Protein AF-A0A652L972-F1 (afdb_monomer_lite)

pLDDT: mean 90.09, std 11.96, range [52.91, 98.31]

Structure (mmCIF, N/CA/C/O backbone):
data_AF-A0A652L972-F1
#
_entry.id   AF-A0A652L972-F1
#
loop_
_atom_site.group_PDB
_atom_site.id
_atom_site.type_symbol
_atom_site.label_atom_id
_atom_site.label_alt_id
_atom_site.label_comp_id
_atom_site.label_asym_id
_atom_site.label_entity_id
_atom_site.label_seq_id
_atom_site.pdbx_PDB_ins_code
_atom_site.Cartn_x
_atom_site.Cartn_y
_atom_site.Cartn_z
_atom_site.occupancy
_atom_site.B_iso_or_equiv
_atom_site.auth_seq_id
_atom_site.auth_comp_id
_atom_site.auth_asym_id
_atom_site.auth_atom_id
_atom_site.pdbx_PDB_model_num
ATOM 1 N N . GLY A 1 1 ? -2.433 -16.191 -11.657 1.00 56.50 1 GLY A N 1
ATOM 2 C CA . GLY A 1 1 ? -1.930 -15.321 -10.590 1.00 56.50 1 GLY A CA 1
ATOM 3 C C . GLY A 1 1 ? -3.076 -14.473 -10.098 1.00 56.50 1 GLY A C 1
ATOM 4 O O . GLY A 1 1 ? -4.223 -14.887 -10.237 1.00 56.50 1 GLY A O 1
ATOM 5 N N . ASN A 1 2 ? -2.784 -13.313 -9.512 1.00 52.91 2 ASN A N 1
ATOM 6 C CA . ASN A 1 2 ? -3.800 -12.283 -9.307 1.00 52.91 2 ASN A CA 1
ATOM 7 C C . ASN A 1 2 ? -4.170 -11.719 -10.699 1.00 52.91 2 ASN A C 1
ATOM 9 O O . ASN A 1 2 ? -3.267 -11.202 -11.355 1.00 52.91 2 ASN A O 1
ATOM 13 N N . PRO A 1 3 ? -5.434 -11.799 -11.162 1.00 63.47 3 PRO A N 1
ATOM 14 C CA . PRO A 1 3 ? -5.822 -11.362 -12.508 1.00 63.47 3 PRO A CA 1
ATOM 15 C C . PRO A 1 3 ? -5.438 -9.911 -12.816 1.00 63.47 3 PRO A C 1
ATOM 17 O O . PRO A 1 3 ? -5.020 -9.612 -13.923 1.00 63.47 3 PRO A O 1
ATOM 20 N N . VAL A 1 4 ? -5.462 -9.030 -11.810 1.00 64.00 4 VAL A N 1
ATOM 21 C CA . VAL A 1 4 ? -5.033 -7.626 -11.933 1.00 64.00 4 VAL A CA 1
ATOM 22 C C . VAL A 1 4 ? -3.541 -7.519 -12.266 1.00 64.00 4 VAL A C 1
ATOM 24 O O . VAL A 1 4 ? -3.135 -6.636 -13.010 1.00 64.00 4 VAL A O 1
ATOM 27 N N . VAL A 1 5 ? -2.711 -8.418 -11.735 1.00 62.34 5 VAL A N 1
ATOM 28 C CA . VAL A 1 5 ? -1.267 -8.453 -12.019 1.00 62.34 5 VAL A CA 1
ATOM 29 C C . VAL A 1 5 ? -1.012 -8.985 -13.426 1.00 62.34 5 VAL A C 1
ATOM 31 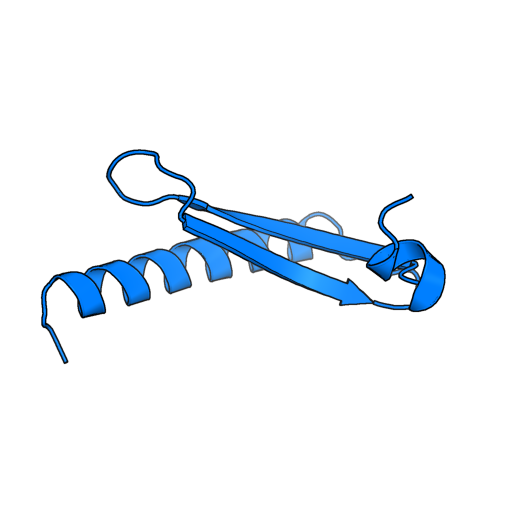O O . VAL A 1 5 ? -0.202 -8.414 -14.157 1.00 62.34 5 VAL A O 1
ATOM 34 N N . ASP A 1 6 ? -1.737 -10.039 -13.801 1.00 68.38 6 ASP A N 1
ATOM 35 C CA . ASP A 1 6 ? -1.535 -10.760 -15.056 1.00 68.38 6 ASP A CA 1
ATOM 36 C C . ASP A 1 6 ? -2.109 -9.986 -16.268 1.00 68.38 6 ASP A C 1
ATOM 38 O O . ASP A 1 6 ? -1.483 -9.966 -17.325 1.00 68.38 6 ASP A O 1
ATOM 42 N N . GLU A 1 7 ? -3.250 -9.298 -16.123 1.00 71.19 7 GLU A N 1
ATOM 43 C CA . GLU A 1 7 ? -3.900 -8.543 -17.211 1.00 71.19 7 GLU A CA 1
ATOM 44 C C . GLU A 1 7 ? -3.339 -7.126 -17.402 1.00 71.19 7 GLU A C 1
ATOM 46 O O . GLU A 1 7 ? -3.272 -6.645 -18.532 1.00 71.19 7 GLU A O 1
ATOM 51 N N . ILE A 1 8 ? -2.916 -6.447 -16.327 1.00 73.69 8 ILE A N 1
ATOM 52 C CA . ILE A 1 8 ? -2.398 -5.064 -16.403 1.00 73.69 8 ILE A CA 1
ATOM 53 C C . ILE A 1 8 ? -0.889 -5.049 -16.705 1.00 73.69 8 ILE A C 1
ATOM 55 O O . ILE A 1 8 ? -0.340 -4.023 -17.104 1.00 73.69 8 ILE A O 1
ATOM 59 N N . GLY A 1 9 ? -0.199 -6.186 -16.552 1.00 83.88 9 GLY A N 1
ATOM 60 C CA . GLY A 1 9 ? 1.245 -6.277 -16.768 1.00 83.88 9 GLY A CA 1
ATOM 61 C C . GLY A 1 9 ? 2.048 -5.601 -15.655 1.00 83.88 9 GLY A C 1
ATOM 62 O O . GLY A 1 9 ? 3.046 -4.935 -15.926 1.00 83.88 9 GLY A O 1
ATOM 63 N N . ILE A 1 10 ? 1.612 -5.744 -14.399 1.00 89.25 10 ILE A N 1
ATOM 64 C CA . ILE A 1 10 ? 2.300 -5.143 -13.248 1.00 89.25 10 ILE A CA 1
ATOM 65 C C . ILE A 1 10 ? 3.680 -5.791 -13.087 1.00 89.25 10 ILE A C 1
ATOM 67 O O . ILE A 1 10 ? 3.797 -6.999 -12.880 1.00 89.25 10 ILE A O 1
ATOM 71 N N . ARG A 1 11 ? 4.735 -4.972 -13.140 1.00 90.75 11 ARG A N 1
ATOM 72 C CA . ARG A 1 11 ? 6.134 -5.403 -12.972 1.00 90.75 11 ARG A CA 1
ATOM 73 C C . ARG A 1 11 ? 6.747 -4.956 -11.654 1.00 90.75 11 ARG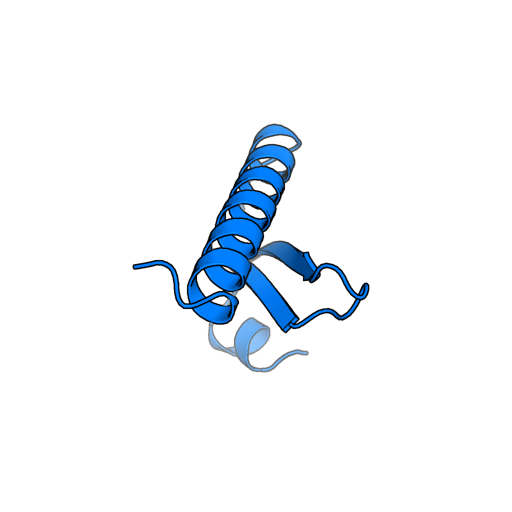 A C 1
ATOM 75 O O . ARG A 1 11 ? 7.724 -5.559 -11.216 1.00 90.75 11 ARG A O 1
ATOM 82 N N . SER A 1 12 ? 6.174 -3.938 -11.017 1.00 92.44 12 SER A N 1
ATOM 83 C CA . SER A 1 12 ? 6.565 -3.493 -9.681 1.00 92.44 12 SER A CA 1
ATOM 84 C C . SER A 1 12 ? 5.338 -3.266 -8.811 1.00 92.44 12 SER A C 1
ATOM 86 O O . SER A 1 12 ? 4.357 -2.672 -9.249 1.00 92.44 12 SER A O 1
ATOM 88 N N . TYR A 1 13 ? 5.413 -3.711 -7.560 1.00 92.94 13 TYR A N 1
ATOM 89 C CA . TYR A 1 13 ? 4.370 -3.538 -6.556 1.00 92.94 13 TYR A CA 1
ATOM 90 C C . TYR A 1 13 ? 5.023 -3.275 -5.202 1.00 92.94 13 TYR A C 1
ATOM 92 O O . TYR A 1 13 ? 5.954 -3.979 -4.809 1.00 92.94 13 TYR A O 1
ATOM 100 N N . MET A 1 14 ? 4.535 -2.276 -4.478 1.00 95.25 14 MET A N 1
ATOM 101 C CA . MET A 1 14 ? 4.922 -2.027 -3.095 1.00 95.25 14 MET A CA 1
ATOM 102 C C . MET A 1 14 ? 3.692 -1.570 -2.326 1.00 95.25 14 MET A C 1
ATOM 104 O O . MET A 1 14 ? 2.941 -0.727 -2.804 1.00 95.25 14 MET A O 1
ATOM 108 N N . GLY A 1 15 ? 3.489 -2.127 -1.137 1.00 95.94 15 GLY A N 1
ATOM 109 C CA . GLY A 1 15 ? 2.362 -1.780 -0.284 1.00 95.94 15 GLY A CA 1
ATOM 110 C C . GLY A 1 15 ? 2.748 -1.721 1.185 1.00 95.94 15 GLY A C 1
ATOM 111 O O . GLY A 1 15 ? 3.714 -2.362 1.605 1.00 95.94 15 GLY A O 1
ATOM 112 N N . ALA A 1 16 ? 1.973 -0.970 1.959 1.00 97.81 16 ALA A N 1
ATOM 113 C CA . ALA A 1 16 ? 2.036 -0.945 3.413 1.00 97.81 16 ALA A CA 1
ATOM 114 C C . ALA A 1 16 ? 0.616 -1.049 3.999 1.00 97.81 16 ALA A C 1
ATOM 116 O O . ALA A 1 16 ? -0.307 -0.400 3.493 1.00 97.81 16 ALA A O 1
ATOM 117 N N . PRO A 1 17 ? 0.405 -1.887 5.028 1.00 97.81 17 PRO A N 1
ATOM 118 C CA . PRO A 1 17 ? -0.910 -2.059 5.623 1.00 97.81 17 PRO A CA 1
ATOM 119 C C . PRO A 1 17 ? -1.322 -0.815 6.415 1.00 97.81 17 PRO A C 1
ATOM 121 O O . PRO A 1 17 ? -0.494 -0.167 7.053 1.00 97.81 17 PRO A O 1
ATOM 124 N N . LEU A 1 18 ? -2.618 -0.520 6.396 1.00 98.00 18 LEU A N 1
ATOM 125 C CA . LEU A 1 18 ? -3.240 0.497 7.238 1.00 98.00 18 LEU A CA 1
ATOM 126 C C . LE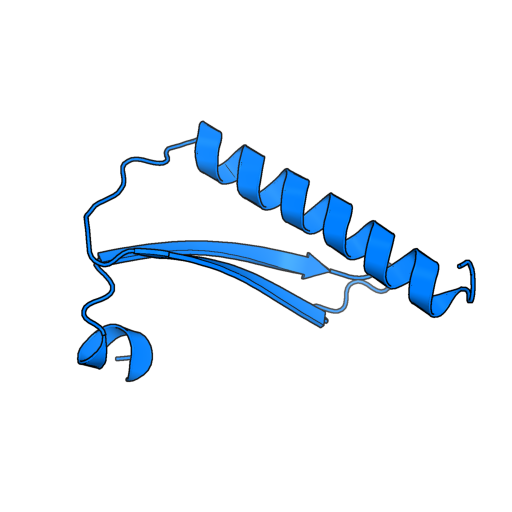U A 1 18 ? -3.767 -0.211 8.484 1.00 98.00 18 LEU A C 1
ATOM 128 O O . LEU A 1 18 ? -4.837 -0.818 8.443 1.00 98.00 18 LEU A O 1
ATOM 132 N N . ILE A 1 19 ? -2.965 -0.213 9.546 1.00 96.69 19 ILE A N 1
ATOM 133 C CA . ILE A 1 19 ? -3.304 -0.857 10.818 1.00 96.69 19 ILE A CA 1
ATOM 134 C C . ILE A 1 19 ? -3.881 0.198 11.755 1.00 96.69 19 ILE A C 1
ATOM 136 O O . ILE A 1 19 ? -3.233 1.213 12.002 1.00 96.69 19 ILE A O 1
ATOM 140 N N . ASP A 1 20 ? -5.084 -0.039 12.263 1.00 93.38 20 ASP A N 1
ATOM 141 C CA . ASP A 1 20 ? -5.709 0.843 13.243 1.00 93.38 20 ASP A CA 1
ATOM 142 C C . ASP A 1 20 ? -5.120 0.650 14.656 1.00 93.38 20 ASP A C 1
ATOM 144 O O . ASP A 1 20 ? -4.301 -0.233 14.929 1.00 93.38 20 ASP A O 1
ATOM 148 N N . ARG A 1 21 ? -5.584 1.466 15.604 1.00 92.50 21 ARG A N 1
ATOM 149 C CA . ARG A 1 21 ? -5.218 1.366 17.029 1.00 92.50 21 ARG A CA 1
ATOM 150 C C . ARG A 1 21 ? -5.630 0.057 17.720 1.00 92.50 21 ARG A C 1
ATOM 152 O O . ARG A 1 21 ? -5.160 -0.203 18.826 1.00 92.50 21 ARG A O 1
ATOM 159 N N . THR A 1 22 ? -6.507 -0.744 17.115 1.00 93.88 22 THR A N 1
ATOM 160 C CA . THR A 1 22 ? -6.932 -2.054 17.636 1.00 93.88 22 THR A CA 1
ATOM 161 C C . THR A 1 22 ? -6.078 -3.204 17.095 1.00 93.88 22 THR A C 1
ATOM 163 O O . THR A 1 22 ? -6.195 -4.337 17.563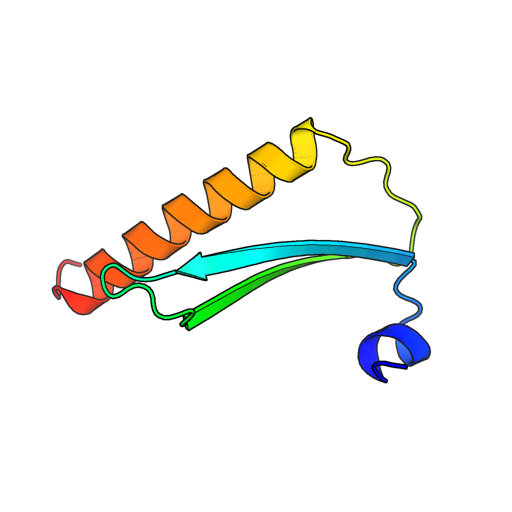 1.00 93.88 22 THR A O 1
ATOM 166 N N . GLY A 1 23 ? -5.170 -2.912 16.159 1.00 94.56 23 GLY A N 1
ATOM 167 C CA . GLY A 1 23 ? -4.340 -3.901 15.478 1.00 94.56 23 GLY A CA 1
ATOM 168 C C . GLY A 1 23 ? -5.022 -4.527 14.259 1.00 94.56 23 GLY A C 1
ATOM 169 O O . GLY A 1 23 ? -4.477 -5.464 13.675 1.00 94.56 23 GLY A O 1
ATOM 170 N N . VAL A 1 24 ? -6.192 -4.026 13.856 1.00 95.75 24 VAL A N 1
ATOM 171 C CA . VAL A 1 24 ? -6.925 -4.493 12.681 1.00 95.75 24 VAL A CA 1
ATOM 172 C C . VAL A 1 24 ? -6.373 -3.820 11.429 1.00 95.75 24 VAL A C 1
ATOM 174 O O . VAL A 1 24 ? -6.206 -2.603 11.360 1.00 95.75 24 VAL A O 1
ATOM 177 N N . ALA A 1 25 ? -6.115 -4.626 10.399 1.00 96.62 25 ALA A N 1
ATOM 178 C CA . ALA A 1 25 ? -5.799 -4.117 9.074 1.00 96.62 25 ALA A CA 1
ATOM 179 C C . ALA A 1 25 ? -7.081 -3.643 8.379 1.00 96.62 25 ALA A C 1
ATOM 181 O O . ALA A 1 25 ? -7.892 -4.456 7.939 1.00 96.62 25 ALA A O 1
ATOM 182 N N . LEU A 1 26 ? -7.239 -2.328 8.252 1.00 95.56 26 LEU A N 1
ATOM 183 C CA . LEU A 1 26 ? -8.356 -1.703 7.538 1.00 95.56 26 LEU A CA 1
ATOM 184 C C . LEU A 1 26 ? -8.210 -1.832 6.016 1.00 95.56 26 LEU A C 1
ATOM 186 O O . LEU A 1 26 ? -9.190 -1.791 5.276 1.00 95.56 26 LEU A O 1
ATOM 190 N N . GLY A 1 27 ? -6.972 -1.967 5.539 1.00 95.94 27 GLY A N 1
ATOM 191 C CA . GLY A 1 27 ? -6.645 -2.054 4.123 1.00 95.94 27 GLY A CA 1
ATOM 192 C C . GLY A 1 27 ? -5.148 -1.909 3.872 1.00 95.94 27 GLY A C 1
ATOM 193 O O . GLY A 1 27 ? -4.318 -2.186 4.741 1.00 95.94 27 GLY A O 1
ATOM 194 N N . THR A 1 28 ? -4.789 -1.483 2.665 1.00 96.31 28 THR A N 1
ATOM 195 C CA . THR A 1 28 ? -3.395 -1.324 2.230 1.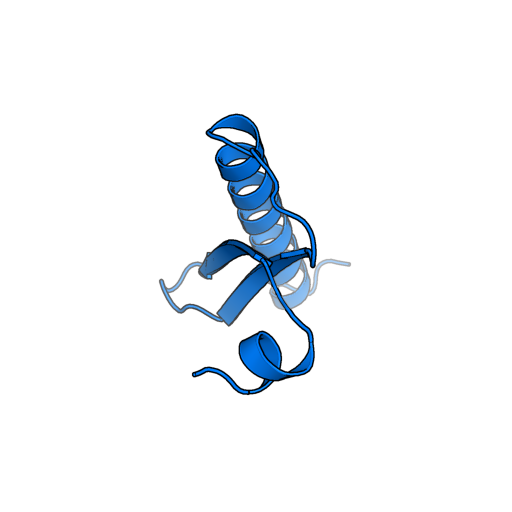00 96.31 28 THR A CA 1
ATOM 196 C C . THR A 1 28 ? -3.286 -0.091 1.341 1.00 96.31 28 THR A C 1
ATOM 198 O O . THR A 1 28 ? -4.107 0.086 0.443 1.00 96.31 28 THR A O 1
ATOM 201 N N . ILE A 1 29 ? -2.271 0.747 1.559 1.00 96.12 29 ILE A N 1
ATOM 202 C CA . ILE A 1 29 ? -1.833 1.701 0.536 1.00 96.12 29 ILE A CA 1
ATOM 203 C C . ILE A 1 29 ? -0.813 0.997 -0.348 1.00 96.12 29 ILE A C 1
ATOM 205 O O . ILE A 1 29 ? 0.112 0.364 0.165 1.00 96.12 29 ILE A O 1
ATOM 209 N N . CYS A 1 30 ? -0.989 1.090 -1.664 1.00 95.38 30 CYS A N 1
ATOM 210 C CA . CYS A 1 30 ? -0.142 0.403 -2.629 1.00 95.38 30 CYS A CA 1
ATOM 211 C C . CYS A 1 30 ? 0.225 1.317 -3.792 1.00 95.38 30 CYS A C 1
ATOM 213 O O . CYS A 1 30 ? -0.584 2.122 -4.247 1.00 95.38 30 CYS A O 1
ATOM 215 N N . VAL A 1 31 ? 1.436 1.130 -4.302 1.00 94.12 31 VAL A N 1
ATOM 216 C CA . VAL A 1 31 ? 1.889 1.641 -5.591 1.00 94.12 31 VAL A CA 1
ATOM 217 C C . VAL A 1 31 ? 2.156 0.459 -6.514 1.00 94.12 31 VAL A C 1
ATOM 219 O O . VAL A 1 31 ? 2.728 -0.555 -6.105 1.00 94.12 31 VAL A O 1
ATOM 222 N N . VAL A 1 32 ? 1.722 0.598 -7.762 1.00 93.19 32 VAL A N 1
ATOM 223 C CA . VAL A 1 32 ? 1.924 -0.386 -8.825 1.00 93.19 32 VAL A CA 1
ATOM 224 C C . VAL A 1 32 ? 2.525 0.307 -10.036 1.00 93.19 32 VAL A C 1
ATOM 226 O O . VAL A 1 32 ? 2.221 1.470 -10.295 1.00 93.19 32 VAL A O 1
ATOM 229 N N . ASP A 1 33 ? 3.384 -0.395 -10.763 1.00 92.88 33 ASP A N 1
ATOM 230 C CA . ASP A 1 33 ? 3.989 0.110 -11.991 1.00 92.88 33 ASP A CA 1
ATOM 231 C C . ASP A 1 33 ? 4.152 -1.029 -13.004 1.00 92.88 33 ASP A C 1
ATOM 233 O O . ASP A 1 33 ? 4.409 -2.183 -12.635 1.00 92.88 33 ASP A O 1
ATOM 237 N N . THR A 1 34 ? 3.987 -0.707 -14.283 1.00 93.69 34 THR A N 1
ATOM 238 C CA . THR A 1 34 ? 4.209 -1.625 -15.404 1.00 93.69 34 THR A CA 1
ATOM 239 C C . THR A 1 34 ? 5.678 -1.704 -15.804 1.00 93.69 34 THR A C 1
ATOM 241 O O . THR A 1 34 ? 6.033 -2.591 -16.568 1.00 93.69 34 THR A O 1
ATOM 244 N N . ASP A 1 35 ? 6.544 -0.835 -15.275 1.00 93.81 35 ASP A N 1
ATOM 245 C CA . ASP A 1 35 ? 8.000 -0.918 -15.404 1.00 93.81 35 ASP A CA 1
ATOM 246 C C . ASP A 1 35 ? 8.661 -1.513 -14.149 1.00 93.81 35 ASP A C 1
ATOM 248 O O . ASP A 1 35 ? 8.093 -1.542 -13.054 1.00 93.81 35 ASP A O 1
ATOM 252 N N . VAL A 1 36 ? 9.910 -1.973 -14.283 1.00 93.31 36 VAL A N 1
ATOM 253 C CA . VAL A 1 36 ? 10.744 -2.357 -13.129 1.00 93.31 36 VAL A CA 1
ATOM 254 C C . VAL A 1 36 ? 11.221 -1.096 -12.404 1.00 93.31 36 VAL A C 1
ATOM 256 O O . VAL A 1 36 ? 11.905 -0.256 -12.990 1.00 93.31 36 VAL A O 1
ATOM 259 N N . ARG A 1 37 ? 10.909 -0.976 -11.110 1.00 95.38 37 ARG A N 1
ATOM 260 C CA . ARG A 1 37 ? 11.271 0.175 -10.277 1.00 95.38 37 ARG A CA 1
ATOM 261 C C . ARG A 1 37 ? 12.208 -0.221 -9.133 1.00 95.38 37 ARG A C 1
ATOM 263 O O . ARG A 1 37 ? 11.816 -0.995 -8.260 1.00 95.38 37 ARG A O 1
ATOM 270 N N . PRO A 1 38 ? 13.426 0.347 -9.059 1.00 94.88 38 PRO A N 1
ATOM 271 C CA . PRO A 1 38 ? 14.365 0.077 -7.975 1.00 94.88 38 PRO A CA 1
ATOM 272 C C . PRO A 1 38 ? 14.097 0.994 -6.771 1.00 94.88 38 PRO A C 1
ATOM 274 O O . PRO A 1 38 ? 14.981 1.717 -6.322 1.00 94.88 38 PRO A O 1
ATOM 277 N N . TRP A 1 39 ? 12.870 0.990 -6.240 1.00 94.19 39 TRP A N 1
ATOM 278 C CA . TRP A 1 39 ? 12.475 1.870 -5.128 1.00 94.19 39 TRP A CA 1
ATOM 279 C C . TRP A 1 39 ? 13.347 1.704 -3.875 1.00 94.19 39 TRP A C 1
ATOM 281 O O . TRP A 1 39 ? 13.533 2.653 -3.109 1.00 94.19 39 TRP A O 1
ATOM 291 N N . GLY A 1 40 ? 13.907 0.507 -3.684 1.00 95.38 40 GLY A N 1
ATOM 292 C CA . GLY A 1 40 ? 14.868 0.221 -2.628 1.00 95.38 40 GLY A CA 1
ATOM 293 C C . GLY A 1 40 ? 14.332 0.553 -1.236 1.00 95.38 40 GLY A C 1
ATOM 294 O O . GLY A 1 40 ? 13.125 0.554 -0.981 1.00 95.38 40 GLY A O 1
ATOM 295 N N . ARG A 1 41 ? 15.250 0.841 -0.310 1.00 97.31 41 ARG A N 1
ATOM 296 C CA . ARG A 1 41 ? 14.872 1.174 1.065 1.00 97.31 41 ARG A CA 1
ATOM 297 C C . ARG A 1 41 ? 14.148 2.514 1.156 1.00 97.31 41 ARG A C 1
ATOM 299 O O . ARG A 1 41 ? 13.217 2.625 1.940 1.00 97.31 41 ARG A O 1
ATOM 306 N N . ALA A 1 42 ? 14.538 3.487 0.334 1.00 97.38 42 ALA A N 1
ATOM 307 C CA . ALA A 1 42 ? 13.926 4.810 0.328 1.00 97.38 42 ALA A CA 1
ATOM 308 C C . ALA A 1 42 ? 12.418 4.732 0.051 1.00 97.38 42 ALA A C 1
ATOM 310 O O . ALA A 1 42 ? 11.637 5.227 0.854 1.00 97.38 42 ALA A O 1
ATOM 311 N N . GLY A 1 43 ? 12.000 4.027 -1.007 1.00 97.38 43 GLY A N 1
ATOM 312 C CA . GLY A 1 43 ? 10.575 3.866 -1.303 1.00 97.38 43 GLY A CA 1
ATOM 313 C C . GLY A 1 43 ? 9.819 3.077 -0.234 1.00 97.38 43 GLY A C 1
ATOM 314 O O . GLY A 1 43 ? 8.680 3.419 0.076 1.00 97.38 43 GLY A O 1
ATOM 315 N N . LEU A 1 44 ? 10.463 2.081 0.389 1.00 97.12 44 LEU A N 1
ATOM 316 C CA . LEU A 1 44 ? 9.860 1.349 1.505 1.00 97.12 44 LEU A CA 1
ATOM 317 C C . LEU A 1 44 ? 9.596 2.257 2.713 1.00 97.12 44 LEU A C 1
ATOM 319 O O . LEU A 1 44 ? 8.548 2.139 3.340 1.00 97.12 44 LEU A O 1
ATOM 323 N N . GLU A 1 45 ? 10.531 3.142 3.057 1.00 98.31 45 GLU A N 1
ATOM 324 C CA . GLU A 1 45 ? 10.304 4.106 4.137 1.00 98.31 45 GLU A CA 1
ATOM 325 C C . GLU A 1 45 ? 9.227 5.121 3.744 1.00 98.31 45 GLU A C 1
ATOM 327 O O . GLU A 1 45 ? 8.325 5.379 4.534 1.00 98.31 45 GLU A O 1
ATOM 332 N N . THR A 1 46 ? 9.235 5.613 2.501 1.00 97.88 46 THR A N 1
ATOM 333 C CA . THR A 1 46 ? 8.196 6.526 2.004 1.00 97.88 46 THR A CA 1
ATOM 334 C C . THR A 1 46 ? 6.797 5.933 2.144 1.00 97.88 46 THR A C 1
ATOM 336 O O . THR A 1 46 ? 5.923 6.575 2.720 1.00 97.88 46 THR A O 1
ATOM 339 N N . ILE A 1 47 ? 6.560 4.709 1.662 1.00 98.12 47 ILE A N 1
ATOM 340 C CA . ILE A 1 47 ? 5.213 4.123 1.716 1.00 98.12 47 ILE A CA 1
ATOM 341 C C . ILE A 1 47 ? 4.765 3.814 3.149 1.00 98.12 47 ILE A C 1
ATOM 343 O O . ILE A 1 47 ? 3.576 3.896 3.447 1.00 98.12 47 ILE A O 1
ATOM 347 N N . LYS A 1 48 ? 5.702 3.505 4.054 1.00 97.81 48 LYS A N 1
ATOM 348 C CA . LYS A 1 48 ? 5.407 3.335 5.483 1.00 97.81 48 LYS A CA 1
ATOM 349 C C . LYS A 1 48 ? 5.015 4.650 6.142 1.00 97.81 48 LYS A C 1
ATOM 351 O O . LYS A 1 48 ? 4.045 4.664 6.893 1.00 97.81 48 LYS A O 1
ATOM 356 N N . THR A 1 49 ? 5.723 5.738 5.841 1.00 98.25 49 THR A N 1
ATOM 357 C CA . THR A 1 49 ? 5.362 7.078 6.321 1.00 98.25 49 THR A CA 1
ATOM 358 C C . THR A 1 49 ? 3.971 7.467 5.830 1.00 98.25 49 THR A C 1
ATOM 360 O O . THR A 1 49 ? 3.126 7.835 6.638 1.00 98.25 49 THR A O 1
ATOM 363 N N . LEU A 1 50 ? 3.684 7.274 4.539 1.00 98.31 50 LEU A N 1
ATOM 364 C CA . LEU A 1 50 ? 2.359 7.557 3.976 1.00 98.31 50 LEU A CA 1
ATOM 365 C C . LEU A 1 50 ? 1.254 6.694 4.604 1.00 98.31 50 LEU A C 1
ATOM 367 O O . LEU A 1 50 ? 0.150 7.182 4.835 1.00 98.31 50 LEU A O 1
ATOM 371 N N . ALA A 1 51 ? 1.533 5.422 4.902 1.00 98.25 51 ALA A N 1
ATOM 372 C CA . ALA A 1 51 ? 0.587 4.561 5.608 1.00 98.25 51 ALA A CA 1
ATOM 373 C C . ALA A 1 51 ? 0.285 5.085 7.020 1.00 98.25 51 ALA A C 1
ATOM 375 O O . ALA A 1 51 ? -0.881 5.142 7.405 1.00 98.25 51 ALA A O 1
ATOM 376 N N . ALA A 1 52 ? 1.310 5.508 7.766 1.00 97.00 52 ALA A N 1
ATOM 377 C CA . ALA A 1 52 ? 1.141 6.089 9.096 1.00 97.00 52 ALA A CA 1
ATOM 378 C C . ALA A 1 52 ? 0.326 7.395 9.053 1.00 97.00 52 ALA A C 1
ATOM 380 O O . ALA A 1 52 ? -0.655 7.530 9.781 1.00 97.00 52 ALA A O 1
ATOM 381 N N . GLU A 1 53 ? 0.658 8.310 8.138 1.00 97.38 53 GLU A N 1
ATOM 382 C CA . GLU A 1 53 ? -0.079 9.566 7.939 1.00 97.38 53 GLU A CA 1
ATOM 383 C C . GLU A 1 53 ? -1.550 9.329 7.563 1.00 97.38 53 GLU A C 1
ATOM 385 O O . GLU A 1 53 ? -2.448 10.052 8.007 1.00 97.38 53 GLU A O 1
ATOM 390 N N . LEU A 1 54 ? -1.823 8.313 6.739 1.00 97.38 54 LEU A N 1
ATOM 391 C CA . LEU A 1 54 ? -3.185 7.965 6.351 1.00 97.38 54 LEU A CA 1
ATOM 392 C C . LEU A 1 54 ? -3.969 7.346 7.514 1.00 97.38 54 LEU A C 1
ATOM 394 O O . LEU A 1 54 ? -5.141 7.671 7.689 1.00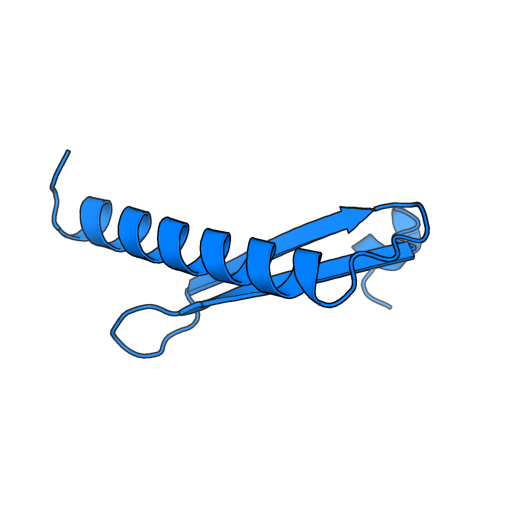 97.38 54 LEU A O 1
ATOM 398 N N . VAL A 1 55 ? -3.338 6.507 8.337 1.00 97.31 55 VAL A N 1
ATOM 399 C CA . VAL A 1 55 ? -3.956 5.978 9.564 1.00 97.31 55 VAL A CA 1
ATOM 400 C C . VAL A 1 55 ? -4.330 7.116 10.518 1.00 97.31 55 VAL A C 1
ATOM 402 O O . VAL A 1 55 ? -5.446 7.143 11.031 1.00 97.31 55 VAL A O 1
ATOM 405 N N . GLU A 1 56 ? -3.465 8.118 10.694 1.00 95.88 56 GLU A N 1
ATOM 406 C CA . GLU A 1 56 ? -3.803 9.306 11.488 1.00 95.88 56 GLU A CA 1
ATOM 407 C C . GLU A 1 56 ? -4.996 10.082 10.913 1.00 95.88 56 GLU A C 1
ATOM 409 O O . GLU A 1 56 ? -5.842 10.572 11.662 1.00 95.88 56 GLU A O 1
ATOM 414 N N . GLN A 1 57 ? -5.094 10.196 9.585 1.00 95.81 57 GLN A N 1
ATOM 415 C CA . GLN A 1 57 ? -6.252 10.813 8.933 1.00 95.81 57 GLN A CA 1
ATOM 416 C C . GLN A 1 57 ? -7.542 10.022 9.154 1.00 95.81 57 GLN A C 1
ATOM 418 O O . GLN A 1 57 ? -8.593 10.633 9.345 1.00 95.81 57 GLN A O 1
ATOM 423 N N . ILE A 1 58 ? -7.472 8.690 9.118 1.00 95.12 58 ILE A N 1
ATOM 424 C CA . ILE A 1 58 ? -8.615 7.817 9.404 1.00 95.12 58 ILE A CA 1
ATOM 425 C C . ILE A 1 58 ? -9.089 8.056 10.837 1.00 95.12 58 ILE A C 1
ATOM 427 O O . ILE A 1 58 ? -10.259 8.380 11.029 1.00 95.12 58 ILE A O 1
ATOM 431 N N . HIS A 1 59 ? -8.180 8.029 11.815 1.00 94.25 59 HIS A N 1
ATOM 432 C CA . HIS A 1 59 ? -8.525 8.273 13.216 1.00 94.25 59 HIS A CA 1
ATOM 433 C C . HIS A 1 59 ? -9.172 9.652 13.434 1.00 94.25 59 HIS A C 1
ATOM 435 O O . HIS A 1 59 ? -10.204 9.742 14.090 1.00 94.25 59 HIS A O 1
ATOM 441 N N . ARG A 1 60 ? -8.653 10.727 12.816 1.00 94.38 60 ARG A N 1
ATOM 442 C CA . ARG A 1 60 ? -9.283 12.062 12.926 1.00 94.38 60 ARG A CA 1
ATOM 443 C C . ARG A 1 60 ? -10.729 12.086 12.424 1.00 94.38 60 ARG A C 1
ATOM 445 O O . ARG A 1 60 ? -11.572 12.761 13.010 1.00 94.38 60 ARG A O 1
ATOM 452 N N . ARG A 1 61 ? -11.017 11.352 11.344 1.00 92.69 61 ARG A N 1
ATOM 453 C CA . ARG A 1 61 ? -12.375 11.238 10.790 1.00 92.69 61 ARG A CA 1
ATOM 454 C C . ARG A 1 61 ? -13.286 10.397 11.683 1.00 92.69 61 ARG A C 1
ATOM 456 O O . ARG A 1 61 ? -14.455 10.743 11.812 1.00 92.69 61 ARG A O 1
ATOM 463 N N . GLU A 1 62 ? -12.767 9.331 12.293 1.00 89.62 62 GLU A N 1
ATOM 464 C CA . GLU A 1 62 ? -13.500 8.525 13.282 1.00 89.62 62 GLU A CA 1
ATOM 465 C C . GLU A 1 62 ? -13.887 9.348 14.516 1.00 89.62 62 GLU A C 1
ATOM 467 O O . GLU A 1 62 ? -15.019 9.251 14.986 1.00 89.62 62 GLU A O 1
ATOM 472 N N . ASP A 1 63 ? -12.977 10.196 14.999 1.00 90.56 63 ASP A N 1
ATOM 473 C CA . ASP A 1 63 ? -13.180 11.031 16.188 1.00 90.56 63 ASP A CA 1
ATOM 474 C C . ASP A 1 63 ? -14.102 12.247 15.933 1.00 90.56 63 ASP A C 1
ATOM 476 O O . ASP A 1 63 ? -14.391 13.017 16.850 1.00 90.56 63 ASP A O 1
ATOM 480 N N . GLY A 1 64 ? -14.583 12.441 14.697 1.00 81.25 64 GLY A N 1
ATOM 481 C CA . GLY A 1 64 ? -15.468 13.552 14.326 1.00 81.25 64 GLY A CA 1
ATOM 482 C C . GLY A 1 64 ? -14.778 14.921 14.276 1.00 81.25 64 GLY A C 1
ATOM 483 O O . GLY A 1 64 ? -15.455 15.948 14.297 1.00 81.25 64 GLY A O 1
ATOM 484 N N . MET A 1 65 ? -13.443 14.949 14.211 1.00 65.50 65 MET A N 1
ATOM 485 C CA . MET A 1 65 ? -12.645 16.171 14.125 1.00 65.50 65 MET A CA 1
ATOM 486 C C . MET A 1 65 ? -12.404 16.547 12.654 1.00 65.50 65 MET A C 1
ATOM 488 O O . MET A 1 65 ? -11.471 16.043 12.021 1.00 65.50 65 MET A O 1
ATOM 492 N N . LEU A 1 66 ? -13.247 17.436 12.119 1.00 55.56 66 LEU A N 1
ATOM 493 C CA . LEU A 1 66 ? -13.010 18.179 10.873 1.00 55.56 66 LEU A CA 1
ATOM 494 C C . LEU A 1 66 ? -12.808 19.663 11.177 1.00 55.56 66 LEU A C 1
ATOM 496 O O . LEU A 1 66 ? -13.680 20.237 11.865 1.00 55.56 66 LEU A O 1
#

Foldseek 3Di:
DPCCCVVVQWPDKDWDFQAEPVRDGPGIDMDTDNDDDCCDVVVNVVRVVVSVVVNVVVVCVVVVND

Sequence (66 aa):
GNPVVDEIGIRSYMGAPLIDRTGVALGTICVVDTDVRPWGRAGLETIKTLAAELVEQIHRREDGML

Secondary structure (DSSP, 8-state):
--HHHHHHT--EEEEEEEE-TTS-EEEEEEEEESS----HHHHHHHHHHHHHHHHHHHHHHHTT--

Radius of gyration: 14.47 Å; chains: 1; bounding box: 30×34×35 Å